Protein AF-A0A9X4C7H1-F1 (afdb_monomer_lite)

Structure (mmCIF, N/CA/C/O backbone):
data_AF-A0A9X4C7H1-F1
#
_entry.id   AF-A0A9X4C7H1-F1
#
loop_
_atom_site.group_PDB
_atom_site.id
_atom_site.type_symbol
_atom_site.label_atom_id
_atom_site.label_alt_id
_atom_site.label_comp_id
_atom_site.label_asym_id
_atom_site.label_entity_id
_atom_site.label_seq_id
_atom_site.pdbx_PDB_ins_code
_atom_site.Cartn_x
_atom_site.Cartn_y
_atom_site.Cartn_z
_atom_site.occupancy
_atom_site.B_iso_or_equiv
_atom_site.auth_seq_id
_atom_site.auth_comp_id
_atom_site.auth_asym_id
_atom_site.auth_atom_id
_atom_site.pdbx_PDB_model_num
ATOM 1 N N . MET A 1 1 ? -6.211 -14.760 -8.343 1.00 40.16 1 MET A N 1
ATOM 2 C CA . MET A 1 1 ? -7.204 -14.561 -7.271 1.00 40.16 1 MET A CA 1
ATOM 3 C C . MET A 1 1 ? -6.849 -13.272 -6.565 1.00 40.16 1 MET A C 1
ATOM 5 O O . MET A 1 1 ? -5.764 -13.182 -6.001 1.00 40.16 1 MET A O 1
ATOM 9 N N . ASP A 1 2 ? -7.715 -12.268 -6.677 1.00 57.78 2 ASP A N 1
ATOM 10 C CA . ASP A 1 2 ? -7.584 -10.994 -5.967 1.00 57.78 2 ASP A CA 1
ATOM 11 C C . ASP A 1 2 ? -7.848 -11.224 -4.478 1.00 57.78 2 ASP A C 1
ATOM 13 O O . ASP A 1 2 ? -8.956 -11.051 -3.972 1.00 57.78 2 ASP A O 1
ATOM 17 N N . HIS A 1 3 ? -6.825 -11.665 -3.752 1.00 74.00 3 HIS A N 1
ATOM 18 C CA . HIS A 1 3 ? -6.867 -11.709 -2.295 1.00 74.00 3 HIS A CA 1
ATOM 19 C C . HIS A 1 3 ? -6.596 -10.301 -1.764 1.00 74.00 3 HIS A C 1
ATOM 21 O O . HIS A 1 3 ? -5.566 -10.037 -1.163 1.00 74.00 3 HIS A O 1
ATOM 27 N N . ASN A 1 4 ? -7.503 -9.367 -2.050 1.00 89.81 4 ASN A N 1
ATOM 28 C CA . ASN A 1 4 ? -7.404 -7.980 -1.613 1.00 89.81 4 ASN A CA 1
ATOM 29 C C . ASN A 1 4 ? -7.617 -7.898 -0.093 1.00 89.81 4 ASN A C 1
ATOM 31 O O . ASN A 1 4 ? -8.753 -7.747 0.368 1.00 89.81 4 ASN A O 1
ATOM 35 N N . CYS A 1 5 ? -6.533 -8.073 0.674 1.00 93.75 5 CYS A N 1
ATOM 36 C CA . CYS A 1 5 ? -6.552 -8.092 2.137 1.00 93.75 5 CYS A CA 1
ATOM 37 C C . CYS A 1 5 ? -7.573 -9.101 2.692 1.00 93.75 5 CYS A C 1
ATOM 39 O O . CYS A 1 5 ? -8.171 -8.885 3.746 1.00 93.75 5 CYS A O 1
ATOM 41 N N . ALA A 1 6 ? -7.802 -10.208 1.975 1.00 95.00 6 ALA A N 1
ATOM 42 C CA . ALA A 1 6 ? -8.909 -11.123 2.251 1.00 95.00 6 ALA A CA 1
ATOM 43 C C . ALA A 1 6 ? -8.811 -11.729 3.658 1.00 95.00 6 ALA A C 1
ATOM 45 O O . ALA A 1 6 ? -9.801 -11.754 4.387 1.00 95.00 6 ALA A O 1
ATOM 46 N N . TYR A 1 7 ? -7.602 -12.135 4.064 1.00 95.06 7 TYR A N 1
ATOM 47 C CA . TYR A 1 7 ? -7.343 -12.619 5.418 1.00 95.06 7 TYR A CA 1
ATOM 48 C C . TYR A 1 7 ? -7.643 -11.542 6.464 1.00 95.06 7 TYR A C 1
ATOM 50 O O . TYR A 1 7 ? -8.368 -11.802 7.418 1.00 95.06 7 TYR A O 1
ATOM 58 N N . VAL A 1 8 ? -7.145 -10.317 6.262 1.00 96.62 8 VAL A N 1
ATOM 59 C CA . VAL A 1 8 ? -7.353 -9.205 7.199 1.00 96.62 8 VAL A CA 1
ATOM 60 C C . VAL A 1 8 ? -8.838 -8.913 7.390 1.00 96.62 8 VAL A C 1
ATOM 62 O O . VAL A 1 8 ? -9.307 -8.810 8.522 1.00 96.62 8 VAL A O 1
ATOM 65 N N . ARG A 1 9 ? -9.586 -8.820 6.287 1.00 96.62 9 ARG A N 1
ATOM 66 C CA . ARG A 1 9 ? -11.027 -8.550 6.299 1.00 96.62 9 ARG A CA 1
ATOM 67 C C . ARG A 1 9 ? -11.798 -9.628 7.047 1.00 96.62 9 ARG A C 1
ATOM 69 O O . ARG A 1 9 ? -12.661 -9.310 7.853 1.00 96.62 9 ARG A O 1
ATOM 76 N N . GLN A 1 10 ? -11.479 -10.895 6.794 1.00 96.31 10 GLN A N 1
ATOM 77 C CA . GLN A 1 10 ? -12.181 -12.030 7.394 1.00 96.31 10 GLN A CA 1
ATOM 78 C C . GLN A 1 10 ? -11.777 -12.273 8.852 1.00 96.31 10 GLN A C 1
ATOM 80 O O . GLN A 1 10 ? -12.616 -12.639 9.667 1.00 96.31 10 GLN A O 1
ATOM 85 N N . HIS A 1 11 ? -10.509 -12.078 9.205 1.00 97.19 11 HIS A N 1
ATOM 86 C CA . HIS A 1 11 ? -10.012 -12.371 10.546 1.00 97.19 11 HIS A CA 1
ATOM 87 C C . HIS A 1 11 ? -10.261 -11.216 11.520 1.00 97.19 11 HIS A C 1
ATOM 89 O O . HIS A 1 11 ? -10.782 -11.431 12.610 1.00 97.19 11 HIS A O 1
ATOM 95 N N . TYR A 1 12 ? -9.927 -9.988 11.116 1.00 97.38 12 TYR A N 1
ATOM 96 C CA . TYR A 1 12 ? -10.050 -8.804 11.969 1.00 97.38 12 TYR A CA 1
ATOM 97 C C . TYR A 1 12 ? -11.373 -8.053 11.786 1.00 97.38 12 TYR A C 1
ATOM 99 O O . TYR A 1 12 ? -11.627 -7.115 12.535 1.00 97.38 12 TYR A O 1
ATOM 107 N N . GLN A 1 13 ? -12.212 -8.448 10.817 1.00 97.62 13 GLN A N 1
ATOM 108 C CA . GLN A 1 13 ? -13.530 -7.844 10.560 1.00 97.62 13 GLN A CA 1
ATOM 109 C C . GLN A 1 13 ? -13.458 -6.332 10.277 1.00 97.62 13 GLN A C 1
ATOM 111 O O . GLN A 1 13 ? -14.314 -5.552 10.685 1.00 97.62 13 GLN A O 1
ATOM 116 N N . VAL A 1 14 ? -12.416 -5.914 9.554 1.00 97.44 14 VAL A N 1
ATOM 117 C CA . VAL A 1 14 ? -12.183 -4.522 9.139 1.00 97.44 14 VAL A CA 1
ATOM 118 C C . VAL A 1 14 ? -12.304 -4.384 7.619 1.00 97.44 14 VAL A C 1
ATOM 120 O O . VAL A 1 14 ? -11.995 -5.333 6.894 1.00 97.44 14 VAL A O 1
ATOM 123 N N . PRO A 1 15 ? -12.682 -3.209 7.087 1.00 97.25 15 PRO A N 1
ATOM 124 C CA . PRO A 1 15 ? -12.840 -3.004 5.648 1.00 97.25 15 PRO A CA 1
ATOM 125 C C . PRO A 1 15 ? -11.490 -2.786 4.934 1.00 97.25 15 PRO A C 1
ATOM 127 O O . PRO A 1 15 ? -11.385 -1.939 4.059 1.00 97.25 15 PRO A O 1
ATOM 130 N N . ALA A 1 16 ? -10.425 -3.500 5.307 1.00 96.88 16 ALA A N 1
ATOM 131 C CA . ALA A 1 16 ? -9.102 -3.318 4.711 1.00 96.88 16 ALA A CA 1
ATOM 132 C C . ALA A 1 16 ? -9.101 -3.707 3.228 1.00 96.88 16 ALA A C 1
ATOM 134 O O . ALA A 1 16 ? -9.384 -4.853 2.895 1.00 96.88 16 ALA A O 1
ATOM 135 N N . GLU A 1 17 ? -8.754 -2.768 2.348 1.00 96.31 17 GLU A N 1
ATOM 136 C CA . GLU A 1 17 ? -8.658 -2.985 0.903 1.00 96.31 17 GLU A CA 1
ATOM 137 C C . GLU A 1 17 ? -7.499 -2.154 0.332 1.00 96.31 17 GLU A C 1
ATOM 139 O O . GLU A 1 17 ? -7.293 -1.007 0.729 1.00 96.31 17 GLU A O 1
ATOM 144 N N . ILE A 1 18 ? -6.735 -2.713 -0.609 1.00 95.38 18 ILE A N 1
ATOM 145 C CA . ILE A 1 18 ? -5.712 -2.000 -1.381 1.00 95.38 18 ILE A CA 1
ATOM 146 C C . ILE A 1 18 ? -6.361 -0.802 -2.072 1.00 95.38 18 ILE A C 1
ATOM 148 O O . ILE A 1 18 ? -7.331 -0.953 -2.808 1.00 95.38 18 ILE A O 1
ATOM 152 N N . GLY A 1 19 ? -5.801 0.381 -1.850 1.00 96.69 19 GLY A N 1
ATOM 153 C CA . GLY A 1 19 ? -6.321 1.662 -2.309 1.00 96.69 19 GLY A CA 1
ATOM 154 C C . GLY A 1 19 ? -7.206 2.379 -1.293 1.00 96.69 19 GLY A C 1
ATOM 155 O O . GLY A 1 19 ? -7.521 3.543 -1.510 1.00 96.69 19 GLY A O 1
ATOM 156 N N . ARG A 1 20 ? -7.577 1.756 -0.170 1.00 98.12 20 ARG A N 1
ATOM 157 C CA . ARG A 1 20 ? -8.388 2.414 0.860 1.00 98.12 20 ARG A CA 1
ATOM 158 C C . ARG A 1 20 ? -7.581 3.435 1.660 1.00 98.12 20 ARG A C 1
ATOM 160 O O . ARG A 1 20 ? -6.429 3.185 2.030 1.00 98.12 20 ARG A O 1
ATOM 167 N N . ARG A 1 21 ? -8.207 4.579 1.942 1.00 98.44 21 ARG A N 1
ATOM 168 C CA . ARG A 1 21 ? -7.697 5.623 2.833 1.00 98.44 21 ARG A CA 1
ATOM 169 C C . ARG A 1 21 ? -7.736 5.152 4.277 1.00 98.44 21 ARG A C 1
ATOM 171 O O . ARG A 1 21 ? -8.698 4.520 4.709 1.00 98.44 21 ARG A O 1
ATOM 178 N N . VAL A 1 22 ? -6.707 5.508 5.031 1.00 98.44 22 VAL A N 1
ATOM 179 C CA . VAL A 1 22 ? -6.625 5.219 6.461 1.00 98.44 22 VAL A CA 1
ATOM 180 C C . VAL A 1 22 ? -6.053 6.397 7.238 1.00 98.44 22 VAL A C 1
ATOM 182 O O . VAL A 1 22 ? -5.315 7.212 6.683 1.00 98.44 22 VAL A O 1
ATOM 185 N N . ILE A 1 23 ? -6.364 6.455 8.530 1.00 98.38 23 ILE A N 1
ATOM 186 C CA . ILE A 1 23 ? -5.621 7.237 9.521 1.00 98.38 23 ILE A CA 1
ATOM 187 C C . ILE A 1 23 ? -4.957 6.226 10.455 1.00 98.38 23 ILE A C 1
ATOM 189 O O . ILE A 1 23 ? -5.640 5.559 11.230 1.00 98.38 23 ILE A O 1
ATOM 193 N N . ALA A 1 24 ? -3.637 6.094 10.349 1.00 97.62 24 ALA A N 1
ATOM 194 C CA . ALA A 1 24 ? -2.828 5.173 11.137 1.00 97.62 24 ALA A CA 1
ATOM 195 C C . ALA A 1 24 ? -2.014 5.969 12.162 1.00 97.62 24 ALA A C 1
ATOM 197 O O . ALA A 1 24 ? -1.200 6.806 11.770 1.00 97.62 24 ALA A O 1
ATOM 198 N N . TYR A 1 25 ? -2.228 5.735 13.459 1.00 97.12 25 TYR A N 1
ATOM 199 C CA . TYR A 1 25 ? -1.565 6.489 14.538 1.00 97.12 25 TYR A CA 1
ATOM 200 C C . TYR A 1 25 ? -1.697 8.015 14.359 1.00 97.12 25 TYR A C 1
ATOM 202 O O . TYR A 1 25 ? -0.727 8.769 14.438 1.00 97.12 25 TYR A O 1
ATOM 210 N N . GLY A 1 26 ? -2.904 8.471 14.003 1.00 97.81 26 GLY A N 1
ATOM 211 C CA . GLY A 1 26 ? -3.199 9.885 13.739 1.00 97.81 26 GLY A CA 1
ATOM 212 C C . GLY A 1 26 ? -2.674 10.431 12.404 1.00 97.81 26 GLY A C 1
ATOM 213 O O . GLY A 1 26 ? -2.896 11.603 12.110 1.00 97.81 26 GLY A O 1
ATOM 214 N N . LYS A 1 27 ? -2.011 9.614 11.574 1.00 98.06 27 LYS A N 1
ATOM 215 C CA . LYS A 1 27 ? -1.413 10.047 10.304 1.00 98.06 27 LYS A CA 1
ATOM 216 C C . LYS A 1 27 ? -2.170 9.497 9.091 1.00 98.06 27 LYS A C 1
ATOM 218 O O . LYS A 1 27 ? -2.403 8.288 9.028 1.00 98.06 27 LYS A O 1
ATOM 223 N N . PRO A 1 28 ? -2.542 10.339 8.112 1.00 98.19 28 PRO A N 1
ATOM 224 C CA . PRO A 1 28 ? -3.274 9.894 6.933 1.00 98.19 28 PRO A CA 1
ATOM 225 C C . PRO A 1 28 ? -2.382 9.097 5.966 1.00 98.19 28 PRO A C 1
ATOM 227 O O . PRO A 1 28 ? -1.196 9.393 5.790 1.00 98.19 28 PRO A O 1
ATOM 230 N N . GLY A 1 29 ? -2.965 8.095 5.310 1.00 97.88 29 GLY A N 1
ATOM 231 C CA . GLY A 1 29 ? -2.275 7.265 4.326 1.00 97.88 29 GLY A CA 1
ATOM 232 C C . GLY A 1 29 ? -3.200 6.391 3.480 1.00 97.88 29 GLY A C 1
ATOM 233 O O . GLY A 1 29 ? -4.427 6.499 3.538 1.00 97.88 29 GLY A O 1
ATOM 234 N N . VAL A 1 30 ? -2.592 5.513 2.679 1.00 98.38 30 VAL A N 1
ATOM 235 C CA . VAL A 1 30 ? -3.276 4.579 1.767 1.00 98.38 30 VAL A CA 1
ATOM 236 C C . VAL A 1 30 ? -2.727 3.169 1.935 1.00 98.38 30 VAL A C 1
ATOM 238 O O . VAL A 1 30 ? -1.509 2.975 1.955 1.00 98.38 30 VAL A O 1
ATOM 241 N N . ILE A 1 31 ? -3.611 2.174 1.996 1.00 97.69 31 ILE A N 1
ATOM 242 C CA . ILE A 1 31 ? -3.225 0.760 1.958 1.00 97.69 31 ILE A CA 1
ATOM 243 C C . ILE A 1 31 ? -2.732 0.415 0.544 1.00 97.69 31 ILE A C 1
ATOM 245 O O . ILE A 1 31 ? -3.447 0.606 -0.432 1.00 97.69 31 ILE A O 1
ATOM 249 N N . LEU A 1 32 ? -1.517 -0.110 0.412 1.00 95.81 32 LEU A N 1
ATOM 250 C CA . LEU A 1 32 ? -0.892 -0.448 -0.872 1.00 95.81 32 LEU A CA 1
ATOM 251 C C . LEU A 1 32 ? -0.311 -1.863 -0.948 1.00 95.81 32 LEU A C 1
ATOM 253 O O . LEU A 1 32 ? 0.149 -2.270 -2.016 1.00 95.81 32 LEU A O 1
ATOM 257 N N . ALA A 1 33 ? -0.320 -2.622 0.147 1.00 93.94 33 ALA A N 1
ATOM 258 C CA . ALA A 1 33 ? 0.077 -4.025 0.121 1.00 93.94 33 ALA A CA 1
ATOM 259 C C . ALA A 1 33 ? -0.712 -4.865 1.129 1.00 93.94 33 ALA A C 1
ATOM 261 O O . ALA A 1 33 ? -0.921 -4.442 2.266 1.00 93.94 33 ALA A O 1
ATOM 262 N N . ASP A 1 34 ? -1.072 -6.079 0.717 1.00 94.19 34 ASP A N 1
ATOM 263 C CA . ASP A 1 34 ? -1.516 -7.136 1.619 1.00 94.19 34 ASP A CA 1
ATOM 264 C C . ASP A 1 34 ? -0.268 -7.817 2.192 1.00 94.19 34 ASP A C 1
ATOM 266 O O . ASP A 1 34 ? 0.645 -8.189 1.447 1.00 94.19 34 ASP A O 1
ATOM 270 N N . ARG A 1 35 ? -0.186 -7.902 3.521 1.00 93.69 35 ARG A N 1
ATOM 271 C CA . ARG A 1 35 ? 0.948 -8.480 4.250 1.00 93.69 35 ARG A CA 1
ATOM 272 C C . ARG A 1 35 ? 0.479 -9.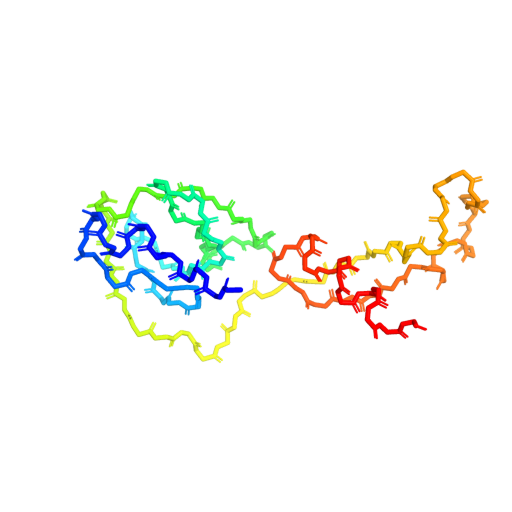463 5.330 1.00 93.69 35 ARG A C 1
ATOM 274 O O . ARG A 1 35 ? 1.119 -9.591 6.374 1.00 93.69 35 ARG A O 1
ATOM 281 N N . GLY A 1 36 ? -0.629 -10.168 5.085 1.00 92.88 36 GLY A N 1
ATOM 282 C CA . GLY A 1 36 ? -1.144 -11.210 5.976 1.00 92.88 36 GLY A CA 1
ATOM 283 C C . GLY A 1 36 ? -1.783 -10.618 7.230 1.00 92.88 36 GLY A C 1
ATOM 284 O O . GLY A 1 36 ? -2.853 -10.034 7.155 1.00 92.88 36 GLY A O 1
ATOM 285 N N . HIS A 1 37 ? -1.134 -10.737 8.390 1.00 95.81 37 HIS A N 1
ATOM 286 C CA . HIS A 1 37 ? -1.620 -10.128 9.642 1.00 95.81 37 HIS A CA 1
ATOM 287 C C . HIS A 1 37 ? -1.474 -8.602 9.695 1.00 95.81 37 HIS A C 1
ATOM 289 O O . HIS A 1 37 ? -1.948 -7.964 10.631 1.00 95.81 37 HIS A O 1
ATOM 295 N N . TYR A 1 38 ? -0.809 -8.012 8.706 1.00 97.19 38 TYR A N 1
ATOM 296 C CA . TYR A 1 38 ? -0.563 -6.581 8.622 1.00 97.19 38 TYR A CA 1
ATOM 297 C C . TYR A 1 38 ? -1.091 -6.021 7.306 1.00 97.19 38 TYR A C 1
ATOM 299 O O . TYR A 1 38 ? -1.131 -6.709 6.285 1.00 97.19 38 TYR A O 1
ATOM 307 N N . ILE A 1 39 ? -1.414 -4.732 7.326 1.00 97.31 39 ILE A N 1
ATOM 308 C CA . ILE A 1 39 ? -1.669 -3.941 6.125 1.00 97.31 39 ILE A CA 1
ATOM 309 C C . ILE A 1 39 ? -0.451 -3.067 5.831 1.00 97.31 39 ILE A C 1
ATOM 311 O O . ILE A 1 39 ? 0.129 -2.446 6.724 1.00 97.31 39 ILE A O 1
ATOM 315 N N . GLY A 1 40 ? -0.024 -3.047 4.572 1.00 97.25 40 GLY A N 1
ATOM 316 C CA . GLY A 1 40 ? 1.052 -2.183 4.113 1.00 97.25 40 GLY A CA 1
ATOM 317 C C . GLY A 1 40 ? 0.506 -0.805 3.770 1.00 97.25 40 GLY A C 1
ATOM 318 O O . GLY A 1 40 ? -0.181 -0.678 2.761 1.00 97.25 40 GLY A O 1
ATOM 319 N N . VAL A 1 41 ? 0.833 0.216 4.557 1.00 97.75 41 VAL A N 1
ATOM 320 C CA . VAL A 1 41 ? 0.349 1.592 4.363 1.00 97.75 41 VAL A CA 1
ATOM 321 C C . VAL A 1 41 ? 1.492 2.493 3.908 1.00 97.75 41 VAL A C 1
ATOM 323 O O . VAL A 1 41 ? 2.613 2.394 4.413 1.00 97.75 41 VAL A O 1
ATOM 326 N N . VAL A 1 42 ? 1.199 3.384 2.964 1.00 97.75 42 VAL A N 1
ATOM 327 C CA . VAL A 1 42 ? 2.032 4.551 2.656 1.00 97.75 42 VAL A CA 1
ATOM 328 C C . VAL A 1 42 ? 1.384 5.770 3.285 1.00 97.75 42 VAL A C 1
ATOM 330 O O . VAL A 1 42 ? 0.236 6.080 2.971 1.00 97.75 42 VAL A O 1
ATOM 333 N N . LEU A 1 43 ? 2.117 6.454 4.160 1.00 97.69 43 LEU A N 1
ATOM 334 C CA . LEU A 1 43 ? 1.676 7.728 4.720 1.00 97.69 43 LEU A CA 1
ATOM 335 C C . LEU A 1 43 ? 1.811 8.837 3.677 1.00 97.69 43 LEU A C 1
ATOM 337 O O . LEU A 1 43 ? 2.777 8.862 2.908 1.00 97.69 43 LEU A O 1
ATOM 341 N N . ASP A 1 44 ? 0.869 9.775 3.672 1.00 96.50 44 ASP A N 1
ATOM 342 C CA . ASP A 1 44 ? 0.866 10.870 2.696 1.00 96.50 44 ASP A CA 1
ATOM 343 C C . ASP A 1 44 ? 2.122 11.742 2.820 1.00 96.50 44 ASP A C 1
ATOM 345 O O . ASP A 1 44 ? 2.714 12.123 1.804 1.00 96.50 44 ASP A O 1
ATOM 349 N N . GLU A 1 45 ? 2.551 11.974 4.065 1.00 96.06 45 GLU A N 1
ATOM 350 C CA . GLU A 1 45 ? 3.726 12.770 4.428 1.00 96.06 45 GLU A CA 1
ATOM 351 C C . GLU A 1 45 ? 5.063 12.131 4.029 1.00 96.06 45 GLU A C 1
ATOM 353 O O . GLU A 1 45 ? 6.074 12.827 4.029 1.00 96.06 45 GLU A O 1
ATOM 358 N N . ASP A 1 46 ? 5.111 10.834 3.691 1.00 94.69 46 ASP A N 1
ATOM 359 C CA . ASP A 1 46 ? 6.372 10.186 3.326 1.00 94.69 46 ASP A CA 1
ATOM 360 C C . ASP A 1 46 ? 6.752 10.527 1.872 1.00 94.69 46 ASP A C 1
ATOM 362 O O . ASP A 1 46 ? 6.136 10.007 0.932 1.00 94.69 46 ASP A O 1
ATOM 366 N N . PRO A 1 47 ? 7.805 11.332 1.630 1.00 90.88 47 PRO A N 1
ATOM 367 C CA . PRO A 1 47 ? 8.217 11.688 0.275 1.00 90.88 47 PRO A CA 1
ATOM 368 C C . PRO A 1 47 ? 8.776 10.487 -0.501 1.00 90.88 47 PRO A C 1
ATOM 370 O O . PRO A 1 47 ? 8.754 10.475 -1.729 1.00 90.88 47 PRO A O 1
ATOM 373 N N . LYS A 1 48 ? 9.269 9.453 0.193 1.00 90.94 48 LYS A N 1
ATOM 374 C CA . LYS A 1 48 ? 9.842 8.246 -0.426 1.00 90.94 48 LYS A CA 1
ATOM 375 C C . LYS A 1 48 ? 8.783 7.188 -0.742 1.00 90.94 48 LYS A C 1
ATOM 377 O O . LYS A 1 48 ? 9.128 6.150 -1.331 1.00 90.94 48 LYS A O 1
ATOM 382 N N . LYS A 1 49 ? 7.528 7.437 -0.341 1.00 93.31 49 LYS A N 1
ATOM 383 C CA . LYS A 1 49 ? 6.376 6.546 -0.519 1.00 93.31 49 LYS A CA 1
ATOM 384 C C . LYS A 1 49 ? 6.700 5.118 -0.064 1.00 93.31 49 LYS A C 1
ATOM 386 O O . LYS A 1 49 ? 6.611 4.163 -0.839 1.00 93.31 49 LYS A O 1
ATOM 391 N N . ARG A 1 50 ? 7.217 4.970 1.162 1.00 93.12 50 ARG A N 1
ATOM 392 C CA . ARG A 1 50 ? 7.584 3.668 1.734 1.00 93.12 50 ARG A CA 1
ATOM 393 C C . ARG A 1 50 ? 6.339 2.982 2.275 1.00 93.12 50 ARG A C 1
ATOM 395 O O . ARG A 1 50 ? 5.525 3.595 2.953 1.00 93.12 50 ARG A O 1
ATOM 402 N N . ILE A 1 51 ? 6.227 1.688 1.986 1.00 95.44 51 ILE A N 1
ATOM 403 C CA . ILE A 1 51 ? 5.141 0.847 2.488 1.00 95.44 51 ILE A CA 1
ATOM 404 C C . ILE A 1 51 ? 5.576 0.234 3.821 1.00 95.44 51 ILE A C 1
ATOM 406 O O . ILE A 1 51 ? 6.404 -0.688 3.842 1.00 95.44 51 ILE A O 1
ATOM 410 N N . SER A 1 52 ? 4.989 0.718 4.909 1.00 96.38 52 SER A N 1
ATOM 411 C CA . SER A 1 52 ? 5.245 0.261 6.279 1.00 96.38 52 SER A CA 1
ATOM 412 C C . SER A 1 52 ? 4.125 -0.655 6.775 1.00 96.38 52 SER A C 1
ATOM 414 O O . SER A 1 52 ? 2.992 -0.562 6.309 1.00 96.38 52 SER A O 1
ATOM 416 N N . ASN A 1 53 ? 4.445 -1.567 7.696 1.00 97.50 53 ASN A N 1
ATOM 417 C CA . ASN A 1 53 ? 3.462 -2.477 8.289 1.00 97.50 53 ASN A CA 1
ATOM 418 C C . ASN A 1 53 ? 2.665 -1.766 9.377 1.00 97.50 53 ASN A C 1
ATOM 420 O O . ASN A 1 53 ? 3.260 -1.203 10.292 1.00 97.50 53 ASN A O 1
ATOM 424 N N . TYR A 1 54 ? 1.343 -1.887 9.319 1.00 98.06 54 TYR A N 1
ATOM 425 C CA . TYR A 1 54 ? 0.443 -1.464 10.384 1.00 98.06 54 TYR A CA 1
ATOM 426 C C . TYR A 1 54 ? -0.481 -2.609 10.770 1.00 98.06 54 TYR A C 1
ATOM 428 O O . TYR A 1 54 ? -0.919 -3.386 9.915 1.00 98.06 54 TYR A O 1
ATOM 436 N N . HIS A 1 55 ? -0.746 -2.740 12.071 1.00 97.81 55 HIS A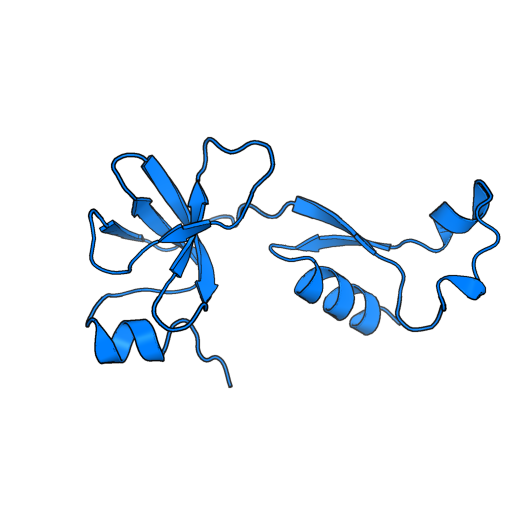 N 1
ATOM 437 C CA . HIS A 1 55 ? -1.708 -3.724 12.542 1.00 97.81 55 HIS A CA 1
ATOM 438 C C . HIS A 1 55 ? -3.126 -3.257 12.166 1.00 97.81 55 HIS A C 1
ATOM 440 O O . HIS A 1 55 ? -3.441 -2.087 12.390 1.00 97.81 55 HIS A O 1
ATOM 446 N N . PRO A 1 56 ? -4.000 -4.127 11.631 1.00 97.75 56 PRO A N 1
ATOM 447 C CA . PRO A 1 56 ? -5.284 -3.701 11.072 1.00 97.75 56 PRO A CA 1
ATOM 448 C C . PRO A 1 56 ? -6.257 -3.073 12.078 1.00 97.75 56 PRO A C 1
ATOM 450 O O . PRO A 1 56 ? -7.157 -2.342 11.677 1.00 97.75 56 PRO A O 1
ATOM 453 N N . THR A 1 57 ? -6.103 -3.351 13.371 1.00 97.88 57 THR A N 1
ATOM 454 C CA . THR A 1 57 ? -7.021 -2.872 14.422 1.00 97.88 57 THR A CA 1
ATOM 455 C C . THR A 1 57 ? -6.387 -1.896 15.411 1.00 97.88 57 THR A C 1
ATOM 457 O O . THR A 1 57 ? -7.094 -1.334 16.241 1.00 97.88 57 THR A O 1
ATOM 460 N N . HIS A 1 58 ? -5.067 -1.695 15.364 1.00 97.62 58 HIS A N 1
ATOM 461 C CA . HIS A 1 58 ? -4.369 -0.885 16.364 1.00 97.62 58 HIS A CA 1
ATOM 462 C C . HIS A 1 58 ? -4.222 0.549 15.859 1.00 97.62 58 HIS A C 1
ATOM 464 O O . HIS A 1 58 ? -3.543 0.770 14.859 1.00 97.62 58 HIS A O 1
ATOM 470 N N . GLU A 1 59 ? -4.874 1.497 16.541 1.00 97.19 59 GLU A N 1
ATOM 471 C CA . GLU A 1 59 ? -4.883 2.924 16.179 1.00 97.19 59 GLU A CA 1
ATOM 472 C C . GLU A 1 59 ? -5.140 3.161 14.683 1.00 97.19 59 GLU A C 1
ATOM 474 O O . GLU A 1 59 ? -4.448 3.930 14.011 1.00 97.19 59 GLU A O 1
ATOM 479 N N . MET A 1 60 ? -6.139 2.449 14.158 1.00 98.12 60 MET A N 1
ATOM 480 C CA . MET A 1 60 ? -6.470 2.434 12.742 1.00 98.12 60 MET A CA 1
ATOM 481 C C . MET A 1 60 ? -7.892 2.930 12.524 1.00 98.12 60 MET A C 1
ATOM 483 O O . MET A 1 60 ? -8.838 2.418 13.121 1.00 98.12 60 MET A O 1
ATOM 487 N N . GLN A 1 61 ? -8.043 3.898 11.628 1.00 98.50 61 GLN A N 1
ATOM 488 C CA . GL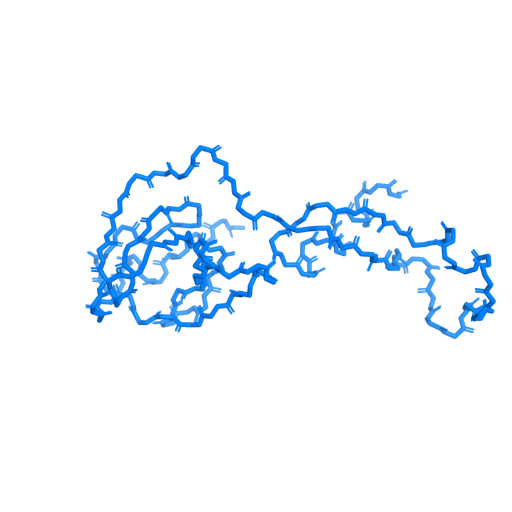N A 1 61 ? -9.340 4.336 11.123 1.00 98.50 61 GLN A CA 1
ATOM 489 C C . GLN A 1 61 ? -9.372 4.117 9.618 1.00 98.50 61 GLN A C 1
ATOM 491 O O . GLN A 1 61 ? -8.413 4.448 8.923 1.00 98.50 61 GLN A O 1
ATOM 496 N N . TYR A 1 62 ? -10.474 3.568 9.121 1.00 98.44 62 TYR A N 1
ATOM 497 C CA . TYR A 1 62 ? -10.668 3.276 7.706 1.00 98.44 62 TYR A CA 1
ATOM 498 C C . TYR A 1 62 ? -11.612 4.306 7.093 1.00 98.44 62 TYR A C 1
ATOM 500 O O . TYR A 1 62 ? -12.662 4.591 7.661 1.00 98.44 62 TYR A O 1
ATOM 508 N N . GLY A 1 63 ? -11.231 4.849 5.941 1.00 97.88 63 GLY A N 1
ATOM 509 C CA . GLY A 1 63 ? -12.041 5.775 5.156 1.00 97.88 63 GLY A CA 1
ATOM 510 C C . GLY A 1 63 ? -12.471 5.178 3.819 1.00 97.88 63 GLY A C 1
ATOM 511 O O . GLY A 1 63 ? -12.517 3.957 3.641 1.00 97.88 63 GLY A O 1
ATOM 512 N N . GLU A 1 64 ? -12.756 6.067 2.874 1.00 97.69 64 GLU A N 1
ATOM 513 C CA . GLU A 1 64 ? -13.145 5.738 1.502 1.00 97.69 64 GLU A CA 1
ATOM 514 C C . GLU A 1 64 ? -11.973 5.223 0.655 1.00 97.69 64 GLU A C 1
ATOM 516 O O . GLU A 1 64 ? -10.807 5.232 1.065 1.00 97.69 64 GLU A O 1
ATOM 521 N N . MET A 1 65 ? -12.274 4.773 -0.560 1.00 98.00 65 MET A N 1
ATOM 522 C CA . MET A 1 65 ? -11.247 4.463 -1.553 1.00 98.00 65 MET A CA 1
ATOM 523 C C . MET A 1 65 ? -10.539 5.741 -2.013 1.00 98.00 65 MET A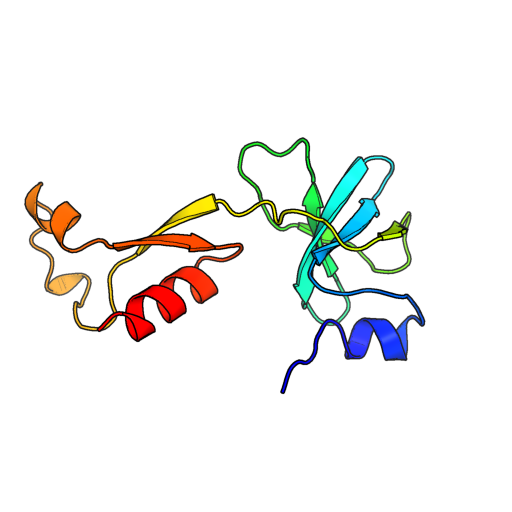 C 1
ATOM 525 O O . MET A 1 65 ? -11.166 6.776 -2.216 1.00 98.00 65 MET A O 1
ATOM 529 N N . ALA A 1 66 ? -9.218 5.677 -2.173 1.00 96.19 66 ALA A N 1
ATOM 530 C CA . ALA A 1 66 ? -8.438 6.792 -2.687 1.00 96.19 66 ALA A CA 1
ATOM 531 C C . ALA A 1 66 ? -8.737 7.013 -4.176 1.00 96.19 66 ALA A C 1
ATOM 533 O O . ALA A 1 66 ? -8.683 6.071 -4.964 1.00 96.19 66 ALA A O 1
ATOM 534 N N . GLU A 1 67 ? -8.964 8.268 -4.567 1.00 94.12 67 GLU A N 1
ATOM 535 C CA . GLU A 1 67 ? -9.121 8.660 -5.976 1.00 94.12 67 GLU A CA 1
ATOM 536 C C . GLU A 1 67 ? -7.838 8.407 -6.782 1.00 94.12 67 GLU A C 1
ATOM 538 O O . GLU A 1 67 ? -7.876 7.974 -7.932 1.00 94.12 67 GLU A O 1
ATOM 543 N N . THR A 1 68 ? -6.681 8.640 -6.155 1.00 91.50 68 THR A N 1
ATOM 544 C CA . THR A 1 68 ? -5.362 8.433 -6.757 1.00 91.50 68 THR A CA 1
ATOM 545 C C . THR A 1 68 ? -4.441 7.681 -5.811 1.00 91.50 68 THR A C 1
ATOM 547 O O . THR A 1 68 ? -4.283 8.054 -4.645 1.00 91.50 68 THR A O 1
ATOM 550 N N . LEU A 1 69 ? -3.776 6.645 -6.323 1.00 92.31 69 LEU A N 1
ATOM 551 C CA . LEU A 1 69 ? -2.792 5.890 -5.555 1.00 92.31 69 LEU A CA 1
ATOM 552 C C . LEU A 1 69 ? -1.452 6.639 -5.488 1.00 92.31 69 LEU A C 1
ATOM 554 O O . LEU A 1 69 ? -1.002 7.168 -6.507 1.00 92.31 69 LEU A O 1
ATOM 558 N N . PRO A 1 70 ? -0.756 6.623 -4.336 1.00 91.38 70 PRO A N 1
ATOM 559 C CA . PRO A 1 70 ? 0.554 7.246 -4.193 1.00 91.38 70 PRO A CA 1
ATOM 560 C C . PRO A 1 70 ? 1.652 6.358 -4.806 1.00 91.38 70 PRO A C 1
ATOM 562 O O . PRO A 1 70 ? 2.488 5.780 -4.109 1.00 91.38 70 PRO A O 1
ATOM 565 N N . LEU A 1 71 ? 1.618 6.217 -6.132 1.00 91.12 71 LEU A N 1
ATOM 566 C CA . LEU A 1 71 ? 2.616 5.486 -6.908 1.00 91.12 71 LEU A CA 1
ATOM 567 C C . LEU A 1 71 ? 3.931 6.269 -6.954 1.00 91.12 71 LEU A C 1
ATOM 569 O O . LEU A 1 71 ? 3.951 7.493 -6.827 1.00 91.12 71 LEU A O 1
ATOM 573 N N . LYS A 1 72 ? 5.032 5.562 -7.201 1.00 91.06 72 LYS A N 1
ATOM 574 C CA . LYS A 1 72 ? 6.313 6.192 -7.521 1.00 91.06 72 LYS A CA 1
ATOM 575 C C . LYS A 1 72 ? 6.909 5.618 -8.790 1.00 91.06 72 LYS A C 1
ATOM 577 O O . LYS A 1 72 ? 6.558 4.510 -9.204 1.00 91.06 72 LYS A O 1
ATOM 582 N N . GLU A 1 73 ? 7.813 6.388 -9.377 1.00 90.94 73 GLU A N 1
ATOM 583 C CA . GLU A 1 73 ? 8.601 5.950 -10.515 1.00 90.94 73 GLU A CA 1
ATOM 584 C C . GLU A 1 73 ? 9.615 4.882 -10.084 1.00 90.94 73 GLU A C 1
ATOM 586 O O . GLU A 1 73 ? 10.276 4.981 -9.046 1.00 90.94 73 GLU A O 1
ATOM 591 N N . TRP A 1 74 ? 9.726 3.850 -10.909 1.00 89.75 74 TRP A N 1
ATOM 592 C CA . TRP A 1 74 ? 10.708 2.790 -10.808 1.00 89.75 74 TRP A CA 1
ATOM 593 C C . TRP A 1 74 ? 11.479 2.698 -12.117 1.00 89.75 74 TRP A C 1
ATOM 595 O O . TRP A 1 74 ? 10.884 2.686 -13.193 1.00 89.75 74 TRP A O 1
ATOM 605 N N . LEU A 1 75 ? 12.796 2.561 -11.991 1.00 88.00 75 LEU A N 1
ATOM 606 C CA . LEU A 1 75 ? 13.665 2.075 -13.054 1.00 88.00 75 LEU A CA 1
ATOM 607 C C . LEU A 1 75 ? 13.822 0.570 -12.873 1.00 88.00 75 LEU A C 1
ATOM 609 O O . LEU A 1 75 ? 14.241 0.103 -11.806 1.00 88.00 75 LEU A O 1
ATOM 613 N N . VAL A 1 76 ? 13.436 -0.190 -13.891 1.00 85.44 76 VAL A N 1
ATOM 614 C CA . VAL A 1 76 ? 13.428 -1.648 -13.832 1.00 85.44 76 VAL A CA 1
ATOM 615 C C . VAL A 1 76 ? 14.100 -2.227 -15.059 1.00 85.44 76 VAL A C 1
ATOM 617 O O . VAL A 1 76 ? 13.786 -1.830 -16.175 1.00 85.44 76 VAL A O 1
ATOM 620 N N . LEU A 1 77 ? 14.990 -3.191 -14.826 1.00 78.06 77 LEU A N 1
ATOM 621 C CA . LEU A 1 77 ? 15.539 -4.022 -15.883 1.00 78.06 77 LEU A CA 1
ATOM 622 C C . LEU A 1 77 ? 14.452 -5.012 -16.337 1.00 78.06 77 LEU A C 1
ATOM 624 O O . LEU A 1 77 ? 13.904 -5.722 -15.479 1.00 78.06 77 LEU A O 1
ATOM 628 N N . PRO A 1 78 ? 14.086 -5.038 -17.626 1.00 70.00 78 PRO A N 1
ATOM 629 C CA . PRO A 1 78 ? 13.152 -6.017 -18.145 1.00 70.00 78 PRO A CA 1
ATOM 630 C C . PRO A 1 78 ? 13.747 -7.424 -18.127 1.00 70.00 78 PRO A C 1
ATOM 632 O O . PRO A 1 78 ? 14.954 -7.611 -18.197 1.00 70.00 78 PRO A O 1
ATOM 635 N N . PHE A 1 79 ? 12.877 -8.430 -18.065 1.00 62.56 79 PHE A N 1
ATOM 636 C CA . PHE A 1 79 ? 13.241 -9.830 -17.816 1.00 62.56 79 PHE A CA 1
ATOM 637 C C . PHE A 1 79 ? 14.200 -10.461 -18.850 1.00 62.56 79 PHE A C 1
ATOM 639 O O . PHE A 1 79 ? 14.784 -11.496 -18.560 1.00 62.56 79 PHE A O 1
ATOM 646 N N . LYS A 1 80 ? 14.364 -9.867 -20.042 1.00 61.94 80 LYS A N 1
ATOM 647 C CA . LYS A 1 80 ? 15.246 -10.386 -21.106 1.00 61.94 80 LYS A CA 1
ATOM 648 C C . LYS A 1 80 ? 16.732 -10.036 -20.933 1.00 61.94 80 LYS A C 1
ATOM 650 O O . LYS A 1 80 ? 17.516 -10.436 -21.782 1.00 61.94 80 LYS A O 1
ATOM 655 N N . HIS A 1 81 ? 17.100 -9.313 -19.877 1.00 60.34 81 HIS A N 1
ATOM 656 C CA . HIS A 1 81 ? 18.485 -8.943 -19.587 1.00 60.34 81 HIS A CA 1
ATOM 657 C C . HIS A 1 81 ? 18.900 -9.493 -18.220 1.00 60.34 81 HIS A C 1
ATOM 659 O O . HIS A 1 81 ? 18.189 -9.279 -17.230 1.00 60.34 81 HIS A O 1
ATOM 665 N N . ASP A 1 82 ? 20.042 -10.177 -18.155 1.00 61.19 82 ASP A N 1
ATOM 666 C CA . ASP A 1 82 ? 20.740 -10.430 -16.897 1.00 61.19 82 ASP A CA 1
ATOM 667 C C . ASP A 1 82 ? 21.509 -9.166 -16.471 1.00 61.19 82 ASP A C 1
ATOM 669 O O . ASP A 1 82 ? 21.893 -8.334 -17.294 1.00 61.19 82 ASP A O 1
ATOM 673 N N . TRP A 1 83 ? 21.747 -8.998 -15.170 1.00 60.81 83 TRP A N 1
ATOM 674 C CA . TRP A 1 83 ? 22.633 -7.944 -14.667 1.00 60.81 83 TRP A CA 1
ATOM 675 C C . TRP A 1 83 ? 24.060 -8.083 -15.204 1.00 60.81 83 TRP A C 1
ATOM 677 O O . TRP A 1 83 ? 24.766 -7.076 -15.279 1.00 60.81 83 TRP A O 1
ATOM 687 N N . ASP A 1 84 ? 24.446 -9.305 -15.577 1.00 66.38 84 ASP A N 1
ATOM 688 C CA . ASP A 1 84 ? 25.733 -9.635 -16.189 1.00 66.38 84 ASP A CA 1
ATOM 689 C C . ASP A 1 84 ? 25.786 -9.307 -17.696 1.00 66.38 84 ASP A C 1
ATOM 691 O O . ASP A 1 84 ? 26.877 -9.177 -18.249 1.00 66.38 84 ASP A O 1
ATOM 695 N N . ASP A 1 85 ? 24.632 -9.106 -18.350 1.00 61.97 85 ASP A N 1
ATOM 696 C CA . ASP A 1 85 ? 24.545 -8.695 -19.763 1.00 61.97 85 ASP A CA 1
ATOM 697 C C . ASP A 1 85 ? 24.664 -7.172 -19.943 1.00 61.97 85 ASP A C 1
ATOM 699 O O . ASP A 1 85 ? 24.816 -6.676 -21.062 1.00 61.97 85 ASP A O 1
ATOM 703 N N . LEU A 1 86 ? 24.567 -6.411 -18.849 1.00 64.19 86 LEU A N 1
ATOM 704 C CA . LEU A 1 86 ? 24.687 -4.961 -18.874 1.00 64.19 86 LEU A CA 1
ATOM 705 C C . LEU A 1 86 ? 26.163 -4.568 -18.841 1.00 64.19 86 LEU A C 1
ATOM 707 O O . LEU A 1 86 ? 26.827 -4.669 -17.807 1.00 64.19 86 LEU A O 1
ATOM 711 N N . ASP A 1 87 ? 26.664 -4.012 -19.943 1.00 58.34 87 ASP A N 1
ATOM 712 C CA . ASP A 1 87 ? 27.841 -3.154 -19.865 1.00 58.34 87 ASP A CA 1
ATOM 713 C C . ASP A 1 87 ? 27.411 -1.924 -19.060 1.00 58.34 87 ASP A C 1
ATOM 715 O O . ASP A 1 87 ? 26.646 -1.108 -19.565 1.00 58.34 87 ASP A O 1
ATOM 719 N N . TRP A 1 88 ? 27.802 -1.824 -17.781 1.00 63.31 88 TRP A N 1
ATOM 720 C CA . TRP A 1 88 ? 27.398 -0.787 -16.804 1.00 63.31 88 TRP A CA 1
ATOM 721 C C . TRP A 1 88 ? 27.856 0.646 -17.175 1.00 63.31 88 TRP A C 1
ATOM 723 O O . TRP A 1 88 ? 28.162 1.486 -16.324 1.00 63.31 88 TRP A O 1
ATOM 733 N N . ASN A 1 89 ? 27.911 0.935 -18.466 1.00 63.41 89 ASN A N 1
ATOM 734 C CA . ASN A 1 89 ? 28.113 2.210 -19.102 1.00 63.41 89 ASN A CA 1
ATOM 735 C C . ASN A 1 89 ? 26.808 3.048 -19.094 1.00 63.41 89 ASN A C 1
ATOM 737 O O . ASN A 1 89 ? 25.792 2.724 -18.471 1.00 63.41 89 ASN A O 1
ATOM 741 N N . ARG A 1 90 ? 26.843 4.214 -19.745 1.00 53.97 90 ARG A N 1
ATOM 742 C CA . ARG A 1 90 ? 25.705 5.146 -19.800 1.00 53.97 90 ARG A CA 1
ATOM 743 C C . ARG A 1 90 ? 24.531 4.613 -20.640 1.00 53.97 90 ARG A C 1
ATOM 745 O O . ARG A 1 90 ? 23.403 5.016 -20.361 1.00 53.97 90 ARG A O 1
ATOM 752 N N . GLU A 1 91 ? 24.797 3.744 -21.608 1.00 56.59 91 GLU A N 1
ATOM 753 C CA . GLU A 1 91 ? 23.844 3.160 -22.564 1.00 56.59 91 GLU A CA 1
ATOM 754 C C . GLU A 1 91 ? 23.011 2.045 -21.913 1.00 56.59 91 GLU A C 1
ATOM 756 O O . GLU A 1 91 ? 21.817 1.975 -22.167 1.00 56.59 91 GLU A O 1
ATOM 761 N N . ALA A 1 92 ? 23.539 1.321 -20.916 1.00 57.94 92 ALA A N 1
ATOM 762 C CA . ALA A 1 92 ? 22.752 0.385 -20.092 1.00 57.94 92 ALA A CA 1
ATOM 763 C C . ALA A 1 92 ? 21.573 1.034 -19.330 1.00 57.94 92 ALA A C 1
ATOM 765 O O . ALA A 1 92 ? 20.696 0.345 -18.806 1.00 57.94 92 ALA A O 1
ATOM 766 N N . ARG A 1 93 ? 21.513 2.375 -19.236 1.00 59.03 93 ARG A N 1
ATOM 767 C CA . ARG A 1 93 ? 20.317 3.080 -18.734 1.00 59.03 93 ARG A CA 1
ATOM 768 C C . ARG A 1 93 ? 19.175 3.130 -19.750 1.00 59.03 93 ARG A C 1
ATOM 770 O O . ARG A 1 93 ? 18.046 3.362 -19.320 1.00 59.03 93 ARG A O 1
ATOM 777 N N . GLU A 1 94 ? 19.449 2.965 -21.041 1.00 63.78 94 GLU A N 1
ATOM 778 C CA . GLU A 1 94 ? 18.438 2.907 -22.104 1.00 63.78 94 GLU A CA 1
ATOM 779 C C . GLU A 1 94 ? 17.662 1.583 -22.056 1.00 63.78 94 GLU A C 1
ATOM 781 O O . GLU A 1 94 ? 16.462 1.573 -22.323 1.00 63.78 94 GLU A O 1
ATOM 786 N N . ASP A 1 95 ? 18.295 0.516 -21.561 1.00 69.00 95 ASP A N 1
ATOM 787 C CA . ASP A 1 95 ? 17.660 -0.787 -21.323 1.00 69.00 95 ASP A CA 1
ATOM 788 C C . ASP A 1 95 ? 16.715 -0.791 -20.105 1.00 69.00 95 ASP A C 1
ATOM 790 O O . ASP A 1 95 ? 15.929 -1.721 -19.905 1.00 69.00 95 ASP A O 1
ATOM 794 N N . LEU A 1 96 ? 16.755 0.250 -19.261 1.00 77.31 96 LEU A N 1
ATOM 795 C CA . LEU A 1 96 ? 15.884 0.374 -18.092 1.00 77.31 96 LEU A CA 1
ATOM 796 C C . LEU A 1 96 ? 14.536 0.991 -18.465 1.00 77.31 96 LEU A C 1
ATOM 798 O O . LEU A 1 96 ? 14.437 2.132 -18.915 1.00 77.31 96 LEU A O 1
ATOM 802 N N . VAL A 1 97 ? 13.455 0.291 -18.131 1.00 83.75 97 VAL A N 1
ATOM 803 C CA . VAL A 1 97 ? 12.097 0.788 -18.363 1.00 83.75 97 VAL A CA 1
ATOM 804 C C . VAL A 1 97 ? 11.630 1.601 -17.158 1.00 83.75 97 VAL A C 1
ATOM 806 O O . VAL A 1 97 ? 11.706 1.158 -16.008 1.00 83.75 97 VAL A O 1
ATOM 809 N N . ARG A 1 98 ? 11.117 2.805 -17.434 1.00 88.62 98 ARG A N 1
ATOM 810 C CA . ARG A 1 98 ? 10.490 3.694 -16.444 1.00 88.62 98 ARG A CA 1
ATOM 811 C C . ARG A 1 98 ? 9.013 3.374 -16.282 1.00 88.62 98 ARG A C 1
ATOM 813 O O . ARG A 1 98 ? 8.253 3.403 -17.252 1.00 88.62 98 ARG A O 1
ATOM 820 N N . LEU A 1 99 ? 8.595 3.081 -15.051 1.00 89.81 99 LEU A N 1
ATOM 821 C CA . LEU A 1 99 ? 7.225 2.672 -14.736 1.00 89.81 99 LEU A CA 1
ATOM 822 C C . LEU A 1 99 ? 6.742 3.248 -13.412 1.00 89.81 99 LEU A C 1
ATOM 824 O O . LEU A 1 99 ? 7.483 3.298 -12.437 1.00 89.81 99 LEU A O 1
ATOM 828 N N . TRP A 1 100 ? 5.454 3.579 -13.354 1.00 90.00 100 TRP A N 1
ATOM 829 C CA . TRP A 1 100 ? 4.783 3.972 -12.118 1.00 90.00 100 TRP A CA 1
ATOM 830 C C . TRP A 1 100 ? 4.083 2.767 -11.478 1.00 90.00 100 TRP A C 1
ATOM 832 O O . TRP A 1 100 ? 3.222 2.113 -12.086 1.00 90.00 100 TRP A O 1
ATOM 842 N N . ALA A 1 101 ? 4.464 2.457 -10.239 1.00 90.06 101 ALA A N 1
ATOM 843 C CA . ALA A 1 101 ? 3.891 1.355 -9.468 1.00 90.06 101 ALA A CA 1
ATOM 844 C C . ALA A 1 101 ? 4.031 1.579 -7.955 1.00 90.06 101 ALA A C 1
ATOM 846 O O . ALA A 1 101 ? 4.886 2.346 -7.504 1.00 90.06 101 ALA A O 1
ATOM 847 N N . ALA A 1 102 ? 3.220 0.876 -7.158 1.00 87.38 102 ALA A N 1
ATOM 848 C CA . ALA A 1 102 ? 3.314 0.940 -5.701 1.00 87.38 102 ALA A CA 1
ATOM 849 C C . ALA A 1 102 ? 4.531 0.150 -5.193 1.00 87.38 102 ALA A C 1
ATOM 851 O O . ALA A 1 102 ? 5.234 0.585 -4.281 1.00 87.38 102 ALA A O 1
ATOM 852 N N . THR A 1 103 ? 4.832 -0.992 -5.822 1.00 86.19 103 THR A N 1
ATOM 853 C CA . THR A 1 103 ? 5.966 -1.853 -5.457 1.00 86.19 103 THR A CA 1
ATOM 854 C C . THR A 1 103 ? 6.909 -2.109 -6.631 1.00 86.19 103 THR A C 1
ATOM 856 O O . THR A 1 103 ? 6.514 -2.065 -7.796 1.00 86.19 103 THR A O 1
ATOM 859 N N . ARG A 1 104 ? 8.165 -2.463 -6.320 1.00 85.25 104 ARG A N 1
ATOM 860 C CA . ARG A 1 104 ? 9.151 -2.880 -7.332 1.00 85.25 104 ARG A CA 1
ATOM 861 C C . ARG A 1 104 ? 8.709 -4.135 -8.088 1.00 85.25 104 ARG A C 1
ATOM 863 O O . ARG A 1 104 ? 8.990 -4.252 -9.272 1.00 85.25 104 ARG A O 1
ATOM 870 N N . GLY A 1 105 ? 8.028 -5.065 -7.413 1.00 84.56 105 GLY A N 1
ATOM 871 C CA . GLY A 1 105 ? 7.506 -6.287 -8.031 1.00 84.56 105 GLY A CA 1
ATOM 872 C C . GLY A 1 105 ? 6.439 -5.985 -9.083 1.00 84.56 105 GLY A C 1
ATOM 873 O O . GLY A 1 105 ? 6.540 -6.466 -10.205 1.00 84.56 105 GLY A O 1
ATOM 874 N N . GLN A 1 106 ? 5.489 -5.100 -8.762 1.00 86.88 106 GLN A N 1
ATOM 875 C CA . GLN A 1 106 ? 4.507 -4.608 -9.735 1.00 86.88 106 GLN A CA 1
ATOM 876 C C . GLN A 1 106 ? 5.178 -3.890 -10.908 1.00 86.88 106 GLN A C 1
ATOM 878 O O . GLN A 1 106 ? 4.776 -4.086 -12.049 1.00 86.88 106 GLN A O 1
ATOM 883 N N . ALA A 1 107 ? 6.211 -3.082 -10.645 1.00 88.31 107 ALA A N 1
ATOM 884 C CA . ALA A 1 107 ? 6.971 -2.430 -11.706 1.00 88.31 107 ALA A CA 1
ATOM 885 C C . ALA A 1 107 ? 7.651 -3.456 -12.631 1.00 88.31 107 ALA A C 1
ATOM 887 O O . ALA A 1 107 ? 7.528 -3.346 -13.843 1.00 88.31 107 ALA A O 1
ATOM 888 N N . LYS A 1 108 ? 8.303 -4.490 -12.078 1.00 84.75 108 LYS A N 1
ATOM 889 C CA . LYS A 1 108 ? 8.906 -5.586 -12.862 1.00 84.75 108 LYS A CA 1
ATOM 890 C C . LYS A 1 108 ? 7.878 -6.310 -13.726 1.00 84.75 108 LYS A C 1
ATOM 892 O O . LYS A 1 108 ? 8.123 -6.525 -14.905 1.00 84.75 108 LYS A O 1
ATOM 897 N N . TYR A 1 109 ? 6.733 -6.657 -13.147 1.00 85.88 109 TYR A N 1
ATOM 898 C CA . TYR A 1 109 ? 5.673 -7.353 -13.870 1.00 85.88 109 TYR A CA 1
ATOM 899 C C . TYR A 1 109 ? 5.103 -6.493 -15.011 1.00 85.88 109 TYR A C 1
ATOM 901 O O . TYR A 1 109 ? 5.039 -6.948 -16.146 1.00 85.88 109 TYR A O 1
ATOM 909 N N . LYS A 1 110 ? 4.828 -5.206 -14.759 1.00 87.88 110 LYS A N 1
ATOM 910 C CA . LYS A 1 110 ? 4.426 -4.255 -15.811 1.00 87.88 110 LYS A CA 1
ATOM 911 C C . LYS A 1 110 ? 5.491 -4.066 -16.897 1.00 87.88 110 LYS A C 1
ATOM 913 O O . LYS A 1 110 ? 5.141 -3.774 -18.033 1.00 87.88 110 LYS A O 1
ATOM 918 N N . ALA A 1 111 ? 6.778 -4.160 -16.554 1.00 86.25 111 ALA A N 1
ATOM 919 C CA . ALA A 1 111 ? 7.860 -4.105 -17.538 1.00 86.25 111 ALA A CA 1
ATOM 920 C C . ALA A 1 111 ? 7.838 -5.340 -18.440 1.00 86.25 111 ALA A C 1
ATOM 922 O O . ALA A 1 111 ? 8.007 -5.212 -19.645 1.00 86.25 111 ALA A O 1
ATOM 923 N N . TYR A 1 112 ? 7.595 -6.512 -17.850 1.00 82.75 112 TYR A N 1
ATOM 924 C CA . TYR A 1 112 ? 7.467 -7.769 -18.576 1.00 82.75 112 TYR A CA 1
ATOM 925 C C . TYR A 1 112 ? 6.277 -7.760 -19.545 1.00 82.75 112 TYR A C 1
ATOM 927 O O . TYR A 1 112 ? 6.453 -8.127 -20.695 1.00 82.75 112 TYR A O 1
ATOM 935 N N . GLU A 1 113 ? 5.103 -7.266 -19.133 1.00 84.00 113 GLU A N 1
ATOM 936 C CA . GLU A 1 113 ? 3.908 -7.193 -20.001 1.00 84.00 113 GLU A CA 1
ATOM 937 C C . GLU A 1 113 ? 4.061 -6.275 -21.228 1.00 84.00 113 GLU A C 1
ATOM 939 O O . GLU A 1 113 ? 3.224 -6.308 -22.127 1.00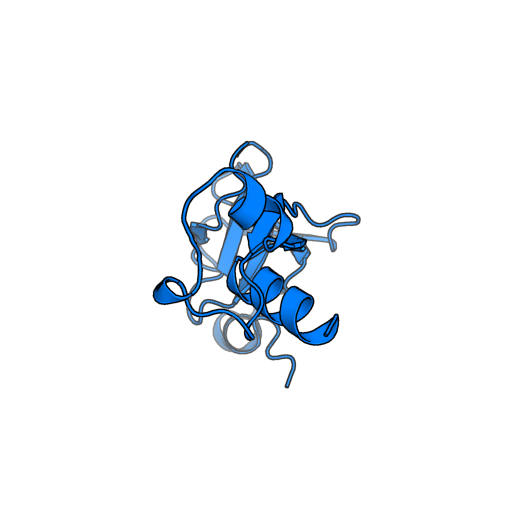 84.00 113 GLU A O 1
ATOM 944 N N . ARG A 1 114 ? 5.090 -5.420 -21.266 1.00 79.56 114 ARG A N 1
ATOM 945 C CA . ARG A 1 114 ? 5.358 -4.512 -22.394 1.00 79.56 114 ARG A CA 1
ATOM 946 C C . ARG A 1 114 ? 6.245 -5.125 -23.483 1.00 79.56 114 ARG A C 1
ATOM 948 O O . ARG A 1 114 ? 6.507 -4.438 -24.469 1.00 79.56 114 ARG A O 1
ATOM 955 N N . ILE A 1 115 ? 6.733 -6.349 -23.286 1.00 70.06 115 ILE A N 1
ATOM 956 C CA . ILE A 1 115 ? 7.662 -7.062 -24.176 1.00 70.06 115 ILE A CA 1
ATOM 957 C C . ILE A 1 115 ? 6.960 -8.262 -24.800 1.00 70.06 115 ILE A C 1
ATOM 959 O O . ILE A 1 115 ? 7.287 -8.563 -25.970 1.00 70.06 115 ILE A O 1
#

Sequence (115 aa):
MDHNCAYVRQHYQVPAEIGRRVIAYGKPGVILADRGHYIGVVLDEDPKKRISNYHPTHEMQYGEMAETLPLKEWLVLPFKHDWDDLDWNREAREDLVRLWAATRGQAKYKAYERI

Radius of gyration: 16.89 Å; chains: 1; bounding box: 42×27×40 Å

Foldseek 3Di:
DCCQLVQVCVPVVAPRGAQWWKQALNFIWGFHDRDRQWTFTFTPPDPVRGTDTDGCPPRMDTDGGHPDHPWDKDWDQAPVDDPVNDPVDPCSSV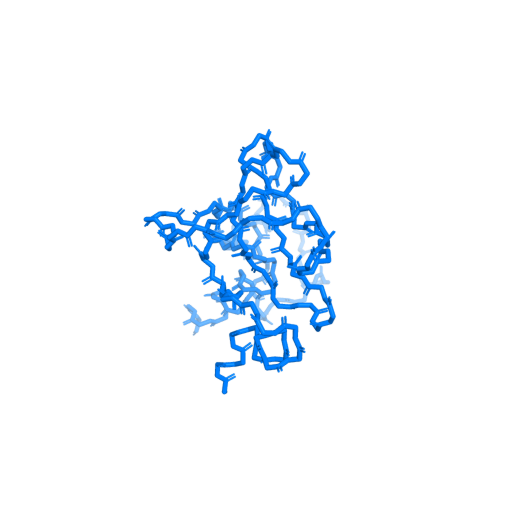NTDIDTGSDPVVVRVVSNVVD

Secondary structure (DSSP, 8-state):
---SSHHHHHHH-----TTEEEEETTEEEEEEEEETTEEEEEETT-TT---EEE-TTSSEEEEEEPSS---EEEEE--TT--TTS--TTTGGGTSSEEEEESSHHHHHHHHHTT-

Organism: NCBI:txid2745512

pLDDT: mean 87.38, std 13.67, range [40.16, 98.5]